Protein AF-A0A1W9N896-F1 (afdb_monomer)

Mean predicted aligned error: 7.66 Å

pLDDT: mean 88.37, std 16.48, range [39.84, 98.56]

Sequence (168 aa):
MGQRGELFSTRFFAEEGRKTYFFNVKENRYHDIYLNIVESRKTERGFRRSSVVVFQENLDMFAISIEQVISCIQHRQDNCGQSFTVDNGRREYTLKLASQGKPALQITESRQDDSGFHREMVYVSTGVLDIFMARFKSALSYANTAIQNGRGYAEPETSTPYQTDSDD

Structure (mmCIF, N/CA/C/O backbone):
data_AF-A0A1W9N896-F1
#
_entry.id   AF-A0A1W9N896-F1
#
loop_
_atom_site.group_PDB
_atom_site.id
_atom_site.type_symbol
_atom_site.label_atom_id
_atom_site.label_alt_id
_atom_site.label_comp_id
_atom_site.label_asym_id
_atom_site.label_entity_id
_atom_site.label_seq_id
_atom_site.pdbx_PDB_ins_code
_atom_site.Cartn_x
_atom_site.Cartn_y
_atom_site.Cartn_z
_atom_site.occupancy
_atom_site.B_iso_or_equiv
_atom_site.auth_seq_id
_atom_site.auth_comp_id
_atom_site.auth_asym_id
_atom_site.auth_atom_id
_atom_site.pdbx_PDB_model_num
ATOM 1 N N . MET A 1 1 ? -7.478 -23.049 -6.433 1.00 43.53 1 MET A N 1
ATOM 2 C CA . MET A 1 1 ? -7.023 -22.658 -7.783 1.00 43.53 1 MET A CA 1
ATOM 3 C C . MET A 1 1 ? -6.266 -21.349 -7.638 1.00 43.53 1 MET A C 1
ATOM 5 O O . MET A 1 1 ? -6.905 -20.328 -7.427 1.00 43.53 1 MET A O 1
ATOM 9 N N . GLY A 1 2 ? -4.931 -21.392 -7.616 1.00 47.91 2 GLY A N 1
ATOM 10 C CA . GLY A 1 2 ? -4.115 -20.174 -7.648 1.00 47.91 2 GLY A CA 1
ATOM 11 C C . GLY A 1 2 ? -4.231 -19.543 -9.032 1.00 47.91 2 GLY A C 1
ATOM 12 O O . GLY A 1 2 ? -4.114 -20.248 -10.034 1.00 47.91 2 GLY A O 1
ATOM 13 N N . GLN A 1 3 ? -4.556 -18.252 -9.097 1.00 59.84 3 GLN A N 1
ATOM 14 C CA . GLN A 1 3 ? -4.560 -17.525 -10.364 1.00 59.84 3 GLN A CA 1
ATOM 15 C C . GLN A 1 3 ? -3.119 -17.422 -10.874 1.00 59.84 3 GLN A C 1
ATOM 17 O O . GLN A 1 3 ? -2.213 -17.090 -10.115 1.00 59.84 3 GLN A O 1
ATOM 22 N N . ARG A 1 4 ? -2.910 -17.720 -12.162 1.00 74.25 4 ARG A N 1
ATOM 23 C CA . ARG A 1 4 ? -1.616 -17.583 -12.846 1.00 74.25 4 ARG A CA 1
ATOM 24 C C . ARG A 1 4 ? -1.009 -16.204 -12.540 1.00 74.25 4 ARG A C 1
ATOM 26 O O . ARG A 1 4 ? -1.665 -15.196 -12.787 1.0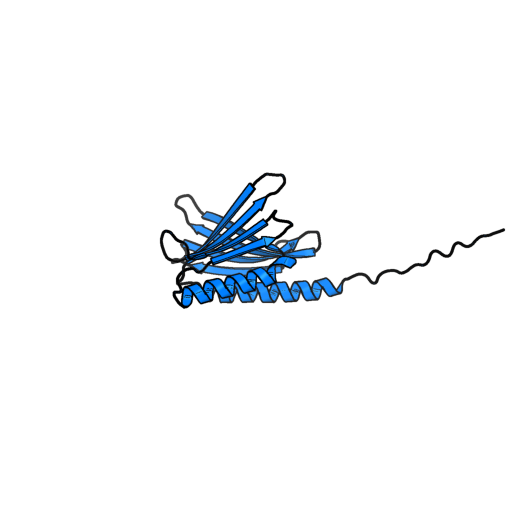0 74.25 4 ARG A O 1
ATOM 33 N N . GLY A 1 5 ? 0.213 -16.182 -12.004 1.00 85.38 5 GLY A N 1
ATOM 34 C CA . GLY A 1 5 ? 0.940 -14.959 -11.640 1.00 85.38 5 GLY A CA 1
ATOM 35 C C . GLY A 1 5 ? 0.685 -14.424 -10.224 1.00 85.38 5 G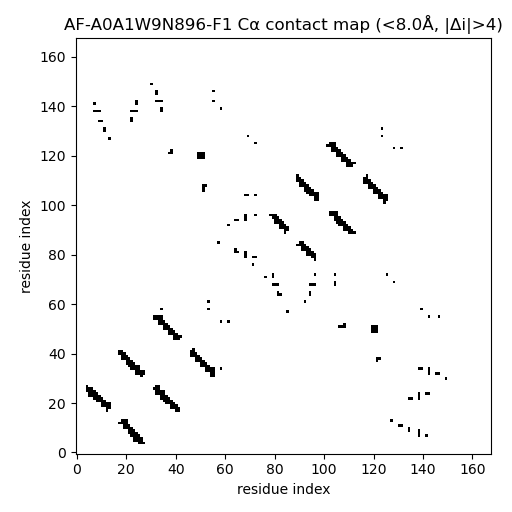LY A C 1
ATOM 36 O O . GLY A 1 5 ? 1.262 -13.407 -9.862 1.00 85.38 5 GLY A O 1
ATOM 37 N N . GLU A 1 6 ? -0.152 -15.059 -9.395 1.00 93.25 6 GLU A N 1
ATOM 38 C CA . GLU A 1 6 ? -0.230 -14.739 -7.961 1.00 93.25 6 GLU A CA 1
ATOM 39 C C . GLU A 1 6 ? 0.713 -15.645 -7.166 1.00 93.25 6 GLU A C 1
ATOM 41 O O . GLU A 1 6 ? 0.507 -16.856 -7.095 1.00 93.25 6 GLU A O 1
ATOM 46 N N . LEU A 1 7 ? 1.751 -15.051 -6.577 1.00 94.25 7 LEU A N 1
ATOM 47 C CA . LEU A 1 7 ? 2.788 -15.778 -5.850 1.00 94.25 7 LEU A CA 1
ATOM 48 C C . LEU A 1 7 ? 2.452 -15.928 -4.365 1.00 94.25 7 LEU A C 1
ATOM 50 O O . LEU A 1 7 ? 2.739 -16.956 -3.759 1.00 94.25 7 LEU A O 1
ATOM 54 N N . PHE A 1 8 ? 1.838 -14.905 -3.776 1.00 96.25 8 PHE A N 1
ATOM 55 C CA . PHE A 1 8 ? 1.427 -14.905 -2.377 1.00 96.25 8 PHE A CA 1
ATOM 56 C C . PHE A 1 8 ? 0.201 -14.023 -2.187 1.00 96.25 8 PHE A C 1
ATOM 58 O O . PHE A 1 8 ? 0.078 -12.970 -2.811 1.00 96.25 8 PHE A O 1
ATOM 65 N N . SER A 1 9 ? -0.690 -14.423 -1.284 1.00 96.69 9 SER A N 1
ATOM 66 C CA . SER A 1 9 ? -1.809 -13.593 -0.853 1.00 96.69 9 SER A CA 1
ATOM 67 C C . SER A 1 9 ? -2.066 -13.782 0.635 1.00 96.69 9 SER A C 1
ATOM 69 O O . SER A 1 9 ? -2.125 -14.902 1.146 1.00 96.69 9 SER A O 1
ATOM 71 N N . THR A 1 10 ? -2.256 -12.675 1.344 1.00 97.44 10 THR A N 1
ATOM 72 C CA . THR A 1 10 ? -2.769 -12.682 2.712 1.00 97.44 10 THR A CA 1
ATOM 73 C C . THR A 1 10 ? -3.797 -11.579 2.898 1.00 97.44 10 THR A C 1
ATOM 75 O O . THR A 1 10 ? -3.822 -10.592 2.162 1.00 97.44 10 THR A O 1
ATOM 78 N N . ARG A 1 11 ? -4.672 -11.745 3.889 1.00 97.19 11 ARG A N 1
ATOM 79 C CA . ARG A 1 11 ? -5.743 -10.793 4.171 1.00 97.19 11 ARG A CA 1
ATOM 80 C C . ARG A 1 11 ? -6.059 -10.708 5.650 1.00 97.19 11 ARG A C 1
ATOM 82 O O . ARG A 1 11 ? -5.797 -11.644 6.404 1.00 97.19 11 ARG A O 1
ATOM 89 N N . PHE A 1 12 ? -6.701 -9.618 6.041 1.00 98.06 12 PHE A N 1
ATOM 90 C CA . PHE A 1 12 ? -7.333 -9.505 7.349 1.00 98.06 12 PHE A CA 1
ATOM 91 C C . PHE A 1 12 ? -8.598 -8.648 7.276 1.00 98.06 12 PHE A C 1
ATOM 93 O O . PHE A 1 12 ? -8.740 -7.786 6.405 1.00 98.06 12 PHE A O 1
ATOM 100 N N . PHE A 1 13 ? -9.528 -8.916 8.188 1.00 96.81 13 PHE A N 1
ATOM 101 C CA . PHE A 1 13 ? -10.764 -8.157 8.336 1.00 96.81 13 PHE A CA 1
ATOM 102 C C . PHE A 1 13 ? -10.569 -7.039 9.359 1.00 96.81 13 PHE A C 1
ATOM 104 O O . PHE A 1 13 ? -9.889 -7.222 10.365 1.00 96.81 13 PHE A O 1
ATOM 111 N N . ALA A 1 14 ? -11.192 -5.896 9.110 1.00 94.69 14 ALA A N 1
ATOM 112 C CA . ALA A 1 14 ? -11.194 -4.738 9.991 1.00 94.69 14 ALA A CA 1
ATOM 113 C C . ALA A 1 14 ? -12.606 -4.150 10.078 1.00 94.69 14 ALA A C 1
ATOM 115 O O . ALA A 1 14 ? -13.481 -4.498 9.279 1.00 94.69 14 ALA A O 1
ATOM 116 N N . GLU A 1 15 ? -12.817 -3.253 11.044 1.00 90.88 15 GLU A N 1
ATOM 117 C CA . GLU A 1 15 ? -14.101 -2.567 11.254 1.00 90.88 15 GLU A CA 1
ATOM 118 C C . GLU A 1 15 ? -15.281 -3.558 11.299 1.00 90.88 15 GLU A C 1
ATOM 120 O O . GLU A 1 15 ? -16.248 -3.421 10.550 1.00 90.88 15 GLU A O 1
ATOM 125 N N . GLU A 1 16 ? -15.157 -4.613 12.116 1.00 89.88 16 GLU A N 1
ATOM 126 C CA . GLU A 1 16 ? -16.183 -5.663 12.276 1.00 89.88 16 GLU A CA 1
ATOM 127 C C . GLU A 1 16 ? -16.588 -6.323 10.941 1.00 89.88 16 GLU A C 1
ATOM 129 O O . GLU A 1 16 ? -17.748 -6.641 10.688 1.00 89.88 16 GLU A O 1
ATOM 134 N N . GLY A 1 17 ? -15.619 -6.496 10.037 1.00 88.56 17 GLY A N 1
ATOM 135 C CA . GLY A 1 17 ? -15.830 -7.122 8.730 1.00 88.56 17 GLY A CA 1
ATOM 136 C C . GLY A 1 17 ? -16.377 -6.181 7.654 1.00 88.56 17 GLY A C 1
ATOM 137 O O . GLY A 1 17 ? -16.620 -6.622 6.530 1.00 88.56 17 GLY A O 1
ATOM 138 N N . ARG A 1 18 ? -16.538 -4.881 7.942 1.00 93.75 18 ARG A N 1
ATOM 139 C CA . ARG A 1 18 ? -16.903 -3.876 6.925 1.00 93.75 18 ARG A CA 1
ATOM 140 C C . ARG A 1 18 ? -15.746 -3.544 5.994 1.00 93.75 18 ARG A C 1
ATOM 142 O O . ARG A 1 18 ? -15.993 -3.119 4.865 1.00 93.75 18 ARG A O 1
ATOM 149 N N . LYS A 1 19 ? -14.506 -3.760 6.434 1.00 95.94 19 LYS A N 1
ATOM 150 C CA . LYS A 1 19 ? -13.307 -3.625 5.606 1.00 95.94 19 LYS A CA 1
ATOM 151 C C . LYS A 1 19 ? -12.504 -4.914 5.579 1.00 95.94 19 LYS A C 1
ATOM 153 O O . LYS A 1 19 ? -12.444 -5.667 6.548 1.00 95.94 19 LYS A O 1
ATOM 158 N N . THR A 1 20 ? -11.876 -5.182 4.446 1.00 98.00 20 THR A N 1
ATOM 159 C CA . THR A 1 20 ? -10.909 -6.266 4.280 1.00 98.00 20 THR A CA 1
ATOM 160 C C . THR A 1 20 ? -9.719 -5.729 3.515 1.00 98.00 20 THR A C 1
ATOM 162 O O . THR A 1 20 ? -9.897 -5.132 2.454 1.00 98.00 20 THR A O 1
ATOM 165 N N . TYR A 1 21 ? -8.525 -5.964 4.042 1.00 98.31 21 TYR A N 1
ATOM 166 C CA . TYR A 1 21 ? -7.284 -5.624 3.363 1.00 98.31 21 TYR A CA 1
ATOM 167 C C . TYR A 1 21 ? -6.657 -6.881 2.788 1.00 98.31 21 TYR A C 1
ATOM 169 O O . TYR A 1 21 ? -6.685 -7.928 3.438 1.00 98.31 21 TYR A O 1
ATOM 177 N N . PHE A 1 22 ? -6.085 -6.767 1.595 1.00 98.50 22 PHE A N 1
ATOM 178 C CA . PHE A 1 22 ? -5.339 -7.834 0.941 1.00 98.50 22 PHE A CA 1
ATOM 179 C C . PHE A 1 22 ? -3.939 -7.340 0.606 1.00 98.50 22 PHE A C 1
ATOM 181 O O . PHE A 1 22 ? -3.777 -6.215 0.137 1.00 98.50 22 PHE A O 1
ATOM 188 N N . PHE A 1 23 ? -2.958 -8.210 0.799 1.00 98.50 23 PHE A N 1
ATOM 189 C CA . PHE A 1 23 ? -1.596 -8.024 0.323 1.00 98.50 23 PHE A CA 1
ATOM 190 C C . PHE A 1 23 ? -1.302 -9.168 -0.624 1.00 98.50 23 PHE A C 1
ATOM 192 O O . PHE A 1 23 ? -1.255 -10.323 -0.198 1.00 98.50 23 PHE A O 1
ATOM 199 N N . ASN A 1 24 ? -1.147 -8.842 -1.900 1.00 98.00 24 ASN A N 1
ATOM 200 C CA . ASN A 1 24 ? -0.895 -9.827 -2.937 1.00 98.00 24 ASN A CA 1
ATOM 201 C C . ASN A 1 24 ? 0.480 -9.564 -3.535 1.00 98.00 24 ASN A C 1
ATOM 203 O O . ASN A 1 24 ? 0.723 -8.462 -4.016 1.00 98.00 24 ASN A O 1
ATOM 207 N N . VAL A 1 25 ? 1.352 -10.563 -3.530 1.00 97.69 25 VAL A N 1
ATOM 208 C CA . VAL A 1 25 ? 2.596 -10.537 -4.300 1.00 97.69 25 VAL A CA 1
ATOM 209 C C . VAL A 1 25 ? 2.310 -11.221 -5.621 1.00 97.69 25 VAL A C 1
ATOM 211 O O . VAL A 1 25 ? 1.807 -12.349 -5.648 1.00 97.69 25 VAL A O 1
ATOM 214 N N . LYS A 1 26 ? 2.584 -10.517 -6.710 1.00 96.44 26 LYS A N 1
ATOM 215 C CA . LYS A 1 26 ? 2.269 -10.962 -8.061 1.00 96.44 26 LYS A CA 1
ATOM 216 C C . LYS A 1 26 ? 3.479 -10.832 -8.963 1.00 96.44 26 LYS A C 1
ATOM 218 O O . LYS A 1 26 ? 4.368 -10.032 -8.699 1.00 96.44 26 LYS A O 1
ATOM 223 N N . GLU A 1 27 ? 3.459 -11.620 -10.021 1.00 94.62 27 GLU A N 1
ATOM 224 C CA . GLU A 1 27 ? 4.460 -11.661 -11.073 1.00 94.62 27 GLU A CA 1
ATOM 225 C C . GLU A 1 27 ? 3.794 -11.276 -12.393 1.00 94.62 27 GLU A C 1
ATOM 227 O O . GLU A 1 27 ? 2.724 -11.792 -12.743 1.00 94.62 27 GLU A O 1
ATOM 232 N N . ASN A 1 28 ? 4.389 -10.323 -13.107 1.00 91.94 28 ASN A N 1
ATOM 233 C CA . ASN A 1 28 ? 3.908 -9.920 -14.423 1.00 91.94 28 ASN A CA 1
ATOM 234 C C . ASN A 1 28 ? 4.425 -10.880 -15.522 1.00 91.94 28 ASN A C 1
ATOM 236 O O . ASN A 1 28 ? 5.130 -11.852 -15.268 1.00 91.94 28 ASN A O 1
ATOM 240 N N . ARG A 1 29 ? 4.081 -10.609 -16.788 1.00 89.44 29 ARG A N 1
ATOM 241 C CA . ARG A 1 29 ? 4.544 -11.418 -17.936 1.00 89.44 29 ARG A CA 1
ATOM 242 C C . ARG A 1 29 ? 6.048 -11.313 -18.233 1.00 89.44 29 ARG A C 1
ATOM 244 O O . ARG A 1 29 ? 6.537 -12.071 -19.058 1.00 89.44 29 ARG A O 1
ATOM 251 N N . TYR A 1 30 ? 6.722 -10.339 -17.634 1.00 89.38 30 TYR A N 1
ATOM 252 C CA . TYR A 1 30 ? 8.153 -10.068 -17.756 1.00 89.38 30 TYR A CA 1
ATOM 253 C C . TYR A 1 30 ? 8.936 -10.578 -16.540 1.00 89.38 30 TYR A C 1
ATOM 255 O O . TYR A 1 30 ? 10.109 -10.260 -16.406 1.00 89.38 30 TYR A O 1
ATOM 263 N N . HIS A 1 31 ? 8.293 -11.369 -15.673 1.00 89.56 31 HIS A N 1
ATOM 264 C CA . HIS A 1 31 ? 8.863 -11.890 -14.431 1.00 89.56 31 HIS A CA 1
ATOM 265 C C . HIS A 1 31 ? 9.193 -10.822 -13.372 1.00 89.56 31 HIS A C 1
ATOM 267 O O . HIS A 1 31 ? 9.818 -11.134 -12.358 1.00 89.56 31 HIS A O 1
ATOM 273 N N . ASP A 1 32 ? 8.716 -9.582 -13.538 1.00 92.88 32 ASP A N 1
ATOM 274 C CA . ASP A 1 32 ? 8.836 -8.573 -12.487 1.00 92.88 32 ASP A CA 1
ATOM 275 C C . ASP A 1 32 ? 7.812 -8.828 -11.392 1.00 92.88 32 ASP A C 1
ATOM 277 O O . ASP A 1 32 ? 6.614 -9.041 -11.638 1.00 92.88 32 ASP A O 1
ATOM 281 N N . ILE A 1 33 ? 8.294 -8.724 -10.161 1.00 96.12 33 ILE A N 1
ATOM 282 C CA . ILE A 1 33 ? 7.480 -8.889 -8.972 1.00 96.12 33 ILE A CA 1
ATOM 283 C C . ILE A 1 33 ? 6.932 -7.534 -8.534 1.00 96.12 33 ILE A C 1
ATOM 285 O O . ILE A 1 33 ? 7.604 -6.503 -8.576 1.00 96.12 33 ILE A O 1
ATOM 289 N N . TYR A 1 34 ? 5.688 -7.533 -8.072 1.00 97.12 34 TYR A N 1
ATOM 290 C CA . TYR A 1 34 ? 5.069 -6.359 -7.477 1.00 97.12 34 TYR A CA 1
ATOM 291 C C . TYR A 1 34 ? 4.145 -6.736 -6.322 1.00 97.12 34 TYR A C 1
ATOM 293 O O . TYR A 1 34 ? 3.507 -7.793 -6.303 1.00 97.12 34 TYR A O 1
ATOM 301 N N . LEU A 1 35 ? 4.057 -5.835 -5.350 1.00 98.31 35 LEU A N 1
ATOM 302 C CA . LEU A 1 35 ? 3.109 -5.901 -4.251 1.00 98.31 35 LEU A CA 1
ATOM 303 C C . LEU A 1 35 ? 1.848 -5.123 -4.627 1.00 98.31 35 LEU A C 1
ATOM 305 O O . LEU A 1 35 ? 1.915 -3.978 -5.057 1.00 98.31 35 LEU A O 1
ATOM 309 N N . ASN A 1 36 ? 0.682 -5.719 -4.415 1.00 98.44 36 ASN A N 1
ATOM 310 C CA . ASN A 1 36 ? -0.604 -5.051 -4.537 1.00 98.44 36 ASN A CA 1
ATOM 311 C C . ASN A 1 36 ? -1.320 -5.023 -3.181 1.00 98.44 36 ASN A C 1
ATOM 313 O O . ASN A 1 36 ? -1.694 -6.074 -2.648 1.00 98.44 36 ASN A O 1
ATOM 317 N N . ILE A 1 37 ? -1.532 -3.817 -2.658 1.00 98.50 37 ILE A N 1
ATOM 318 C CA . ILE A 1 37 ? -2.248 -3.544 -1.413 1.00 98.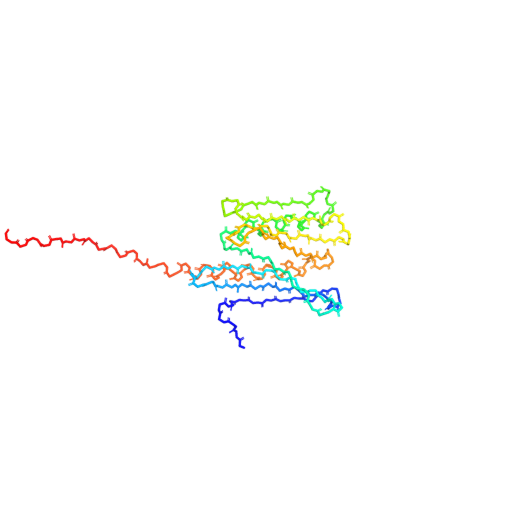50 37 ILE A CA 1
ATOM 319 C C . ILE A 1 37 ? -3.670 -3.120 -1.770 1.00 98.50 37 ILE A C 1
ATOM 321 O O . ILE A 1 37 ? -3.888 -2.079 -2.388 1.00 98.50 37 ILE A O 1
ATOM 325 N N . VAL A 1 38 ? -4.652 -3.923 -1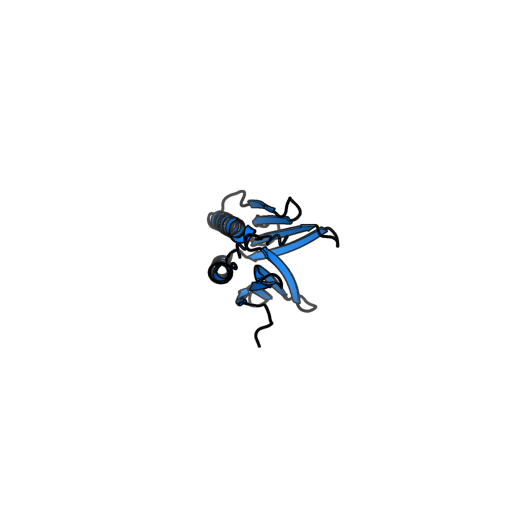.367 1.00 98.56 38 VAL A N 1
ATOM 326 C CA . VAL A 1 38 ? -6.062 -3.698 -1.705 1.00 98.56 38 VAL A CA 1
ATOM 327 C C . VAL A 1 38 ? -6.860 -3.416 -0.446 1.00 98.56 38 VAL A C 1
ATOM 329 O O . VAL A 1 38 ? -6.838 -4.213 0.489 1.00 98.56 38 VAL A O 1
ATOM 332 N N . GLU A 1 39 ? -7.639 -2.340 -0.454 1.00 98.06 39 GLU A N 1
ATOM 333 C CA . GLU A 1 39 ? -8.734 -2.124 0.492 1.00 98.06 39 GLU A CA 1
ATOM 334 C C . GLU A 1 39 ? -10.053 -2.496 -0.183 1.00 98.06 39 GLU A C 1
ATOM 336 O O . GLU A 1 39 ? -10.419 -1.935 -1.212 1.00 98.06 39 GLU A O 1
ATOM 341 N N . SER A 1 40 ? -10.805 -3.413 0.418 1.00 97.81 40 SER A N 1
ATOM 342 C CA . SER A 1 40 ? -12.188 -3.701 0.051 1.00 97.81 40 SER A CA 1
ATOM 343 C C . SER A 1 40 ? -13.103 -3.239 1.172 1.00 97.81 40 SER A C 1
ATOM 345 O O . SER A 1 40 ? -13.093 -3.818 2.258 1.00 97.81 40 SER A O 1
ATOM 347 N N . ARG A 1 41 ? -13.929 -2.228 0.904 1.00 96.06 41 ARG A N 1
ATOM 348 C CA . ARG A 1 41 ? -14.905 -1.694 1.860 1.00 96.06 41 ARG A CA 1
ATOM 349 C C . ARG A 1 41 ? -16.328 -2.018 1.436 1.00 96.06 41 ARG A C 1
ATOM 351 O O . ARG A 1 41 ? -16.698 -1.840 0.274 1.00 96.06 41 ARG A O 1
ATOM 358 N N . LYS A 1 42 ? -17.134 -2.478 2.387 1.00 95.19 42 LYS A N 1
ATOM 359 C CA . LYS A 1 42 ? -18.564 -2.704 2.200 1.00 95.19 42 LYS A CA 1
ATOM 360 C C . LYS A 1 42 ? -19.279 -1.358 2.079 1.00 95.19 42 LYS A C 1
ATOM 362 O O . LYS A 1 42 ? -19.046 -0.445 2.867 1.00 95.19 42 LYS A O 1
ATOM 367 N N . THR A 1 43 ? -20.144 -1.245 1.086 1.00 93.94 43 THR A N 1
ATOM 368 C CA . THR A 1 43 ? -21.035 -0.110 0.842 1.00 93.94 43 THR A CA 1
ATOM 369 C C . THR A 1 43 ? -22.475 -0.618 0.793 1.00 93.94 43 THR A C 1
ATOM 371 O O . THR A 1 43 ? -22.718 -1.824 0.752 1.00 93.94 43 THR A O 1
ATOM 374 N N . GLU A 1 44 ? -23.449 0.290 0.765 1.00 92.38 44 GLU A N 1
ATOM 375 C CA . GLU A 1 44 ? -24.867 -0.071 0.607 1.00 92.38 44 GLU A CA 1
ATOM 376 C C . GLU A 1 44 ? -25.138 -0.850 -0.689 1.00 92.38 44 GLU A C 1
ATOM 378 O O . GLU A 1 44 ? -26.037 -1.682 -0.743 1.00 92.38 44 GLU A O 1
ATOM 383 N N . ARG A 1 45 ? -24.330 -0.606 -1.729 1.00 92.31 45 ARG A N 1
ATOM 384 C CA . ARG A 1 45 ? -24.478 -1.194 -3.068 1.00 92.31 45 ARG A CA 1
ATOM 385 C C . ARG A 1 45 ? -23.509 -2.351 -3.345 1.00 92.31 45 ARG A C 1
ATOM 387 O O . ARG A 1 45 ? -23.374 -2.759 -4.493 1.00 92.31 45 ARG A O 1
ATOM 394 N N . GLY A 1 46 ? -22.805 -2.861 -2.331 1.00 92.94 46 GLY A N 1
ATOM 395 C CA . GLY A 1 46 ? -21.871 -3.981 -2.477 1.00 92.94 46 GLY A CA 1
ATOM 396 C C . GLY A 1 46 ? -20.494 -3.688 -1.892 1.00 92.94 46 GLY A C 1
ATOM 397 O O . GLY A 1 46 ? -20.375 -3.345 -0.720 1.00 92.94 46 GLY A O 1
ATOM 398 N N . PHE A 1 47 ? -19.436 -3.858 -2.687 1.00 94.75 47 PHE A N 1
ATOM 399 C CA . PHE A 1 47 ? -18.058 -3.628 -2.251 1.00 94.75 47 PHE A CA 1
ATOM 400 C C . PHE A 1 47 ? -17.360 -2.644 -3.179 1.00 94.75 47 PHE A C 1
ATOM 402 O O . PHE A 1 47 ? -17.361 -2.821 -4.396 1.00 94.75 47 PHE A O 1
ATOM 409 N N . ARG A 1 48 ? -16.720 -1.629 -2.598 1.00 96.12 48 ARG A N 1
ATOM 410 C CA . ARG A 1 48 ? -15.796 -0.753 -3.317 1.00 96.12 48 ARG A CA 1
ATOM 411 C C . ARG A 1 48 ? -14.374 -1.196 -3.015 1.00 96.12 48 ARG A C 1
ATOM 413 O O . ARG A 1 48 ? -14.024 -1.370 -1.849 1.00 96.12 48 ARG A O 1
ATOM 420 N N . ARG A 1 49 ? -13.577 -1.366 -4.066 1.00 96.88 49 ARG A N 1
ATOM 421 C CA . ARG A 1 49 ? -12.164 -1.728 -3.969 1.00 96.88 49 ARG A CA 1
ATOM 422 C C . ARG A 1 49 ? -11.297 -0.544 -4.371 1.00 96.88 49 ARG A C 1
ATOM 424 O O . ARG A 1 49 ? -11.607 0.102 -5.367 1.00 96.88 49 ARG A O 1
ATOM 431 N N . SER A 1 50 ? -10.250 -0.304 -3.597 1.00 97.56 50 SER A N 1
ATOM 432 C CA . SER A 1 50 ? -9.141 0.591 -3.929 1.00 97.56 50 SER A CA 1
ATOM 433 C C . SER A 1 50 ? -7.853 -0.227 -3.922 1.00 97.56 50 SER A C 1
ATOM 435 O O . SER A 1 50 ? -7.726 -1.153 -3.116 1.00 97.56 50 SER A O 1
ATOM 437 N N . SER A 1 51 ? -6.914 0.092 -4.809 1.00 97.50 51 SER A N 1
ATOM 438 C CA . SER A 1 51 ? -5.709 -0.713 -5.037 1.00 97.50 51 SER A CA 1
ATOM 439 C C . SER A 1 51 ? -4.498 0.196 -5.191 1.00 97.50 51 SER A C 1
ATOM 441 O O . SER A 1 51 ? -4.537 1.112 -6.005 1.00 97.50 51 SER A O 1
ATOM 443 N N . VAL A 1 52 ? -3.432 -0.084 -4.446 1.00 98.12 52 VAL A N 1
ATOM 444 C CA . VAL A 1 52 ? -2.118 0.557 -4.594 1.00 98.12 52 VAL A CA 1
ATOM 445 C C . VAL A 1 52 ? -1.112 -0.517 -4.986 1.00 98.12 52 VAL A C 1
ATOM 447 O O . VAL A 1 52 ? -1.044 -1.562 -4.336 1.00 98.12 52 VAL A O 1
ATOM 450 N N . VAL A 1 53 ? -0.341 -0.270 -6.043 1.00 97.31 53 VAL A N 1
ATOM 451 C CA . VAL A 1 53 ? 0.653 -1.211 -6.567 1.00 97.31 53 VAL A CA 1
ATOM 452 C C . VAL A 1 53 ? 2.051 -0.669 -6.301 1.00 97.31 53 VAL A C 1
ATOM 454 O O . VAL A 1 53 ? 2.298 0.500 -6.530 1.00 97.31 53 VAL A O 1
ATOM 457 N N . VAL A 1 54 ? 2.969 -1.512 -5.833 1.00 97.88 54 VAL A N 1
ATOM 458 C CA . VAL A 1 54 ? 4.371 -1.154 -5.596 1.00 97.88 54 VAL A CA 1
ATOM 459 C C . VAL A 1 54 ? 5.263 -2.164 -6.307 1.00 97.88 54 VAL A C 1
ATOM 461 O O . VAL A 1 54 ? 5.246 -3.350 -5.974 1.00 97.88 54 VAL A O 1
ATOM 464 N N . PHE A 1 55 ? 6.017 -1.703 -7.301 1.00 96.81 55 PHE A N 1
ATOM 465 C CA . PHE A 1 55 ? 6.952 -2.534 -8.063 1.00 96.81 55 PHE A CA 1
ATOM 466 C C . PHE A 1 55 ? 8.238 -2.822 -7.286 1.00 96.81 55 PHE A C 1
ATOM 468 O O . PHE A 1 55 ? 8.601 -2.059 -6.387 1.00 96.81 55 PHE A O 1
ATOM 475 N N . GLN A 1 56 ? 8.907 -3.927 -7.626 1.00 96.19 56 GLN A N 1
ATOM 476 C CA . GLN A 1 56 ? 10.090 -4.443 -6.930 1.00 96.19 56 GLN A CA 1
ATOM 477 C C . GLN A 1 56 ? 11.194 -3.405 -6.697 1.00 96.19 56 GLN A C 1
ATOM 479 O O . GLN A 1 56 ? 11.744 -3.344 -5.602 1.00 96.19 56 GLN A O 1
ATOM 484 N N . GLU A 1 57 ? 11.476 -2.548 -7.676 1.00 95.56 57 GLU A N 1
ATOM 485 C CA . GLU A 1 57 ? 12.494 -1.497 -7.606 1.00 95.56 57 GLU A CA 1
ATOM 486 C C . GLU A 1 57 ? 12.168 -0.405 -6.575 1.00 95.56 57 GLU A C 1
ATOM 488 O O . GLU A 1 57 ? 13.058 0.307 -6.116 1.00 95.56 57 GLU A O 1
ATOM 493 N N . ASN A 1 58 ? 10.901 -0.311 -6.166 1.00 97.25 58 ASN A N 1
ATOM 494 C CA . ASN A 1 58 ? 10.387 0.695 -5.244 1.00 97.25 58 ASN A CA 1
ATOM 495 C C . ASN A 1 58 ? 10.010 0.109 -3.867 1.00 97.25 58 ASN A C 1
ATOM 497 O O . ASN A 1 58 ? 9.641 0.867 -2.964 1.00 97.25 58 ASN A O 1
ATOM 501 N N . LEU A 1 59 ? 10.081 -1.220 -3.685 1.00 97.00 59 LEU A N 1
ATOM 502 C CA . LEU A 1 59 ? 9.628 -1.900 -2.462 1.00 97.00 59 LEU A CA 1
ATOM 503 C C . LEU A 1 59 ? 10.396 -1.452 -1.218 1.00 97.00 59 LEU A C 1
ATOM 505 O O . LEU A 1 59 ? 9.768 -1.191 -0.193 1.00 97.00 59 LEU A O 1
ATOM 509 N N . ASP A 1 60 ? 11.720 -1.324 -1.305 1.00 96.44 60 ASP A N 1
ATOM 510 C CA . ASP A 1 60 ? 12.558 -0.959 -0.157 1.00 96.44 60 ASP A CA 1
ATOM 511 C C . ASP A 1 60 ? 12.251 0.463 0.333 1.00 96.44 60 ASP A C 1
ATOM 513 O O . ASP A 1 60 ? 12.018 0.688 1.523 1.00 96.44 60 ASP A O 1
ATOM 517 N N . MET A 1 61 ? 12.158 1.424 -0.592 1.00 97.38 61 MET A N 1
ATOM 518 C CA . MET A 1 61 ? 11.815 2.811 -0.265 1.00 97.38 61 MET A CA 1
ATOM 519 C C . MET A 1 61 ? 10.395 2.919 0.302 1.00 97.38 61 MET A C 1
ATOM 521 O O . MET A 1 61 ? 10.161 3.648 1.270 1.00 97.38 61 MET A O 1
ATOM 525 N N . PHE A 1 62 ? 9.450 2.154 -0.249 1.00 98.25 62 PHE A N 1
ATOM 526 C CA . PHE A 1 62 ? 8.086 2.094 0.264 1.00 98.25 62 PHE A CA 1
ATOM 527 C C . PHE A 1 62 ? 8.030 1.485 1.673 1.00 98.25 62 PHE A C 1
ATOM 529 O O . PHE A 1 62 ? 7.336 2.018 2.541 1.00 98.25 62 PHE A O 1
ATOM 536 N N . ALA A 1 63 ? 8.781 0.408 1.924 1.00 98.12 63 ALA A N 1
ATOM 537 C CA . ALA A 1 63 ? 8.854 -0.263 3.220 1.00 98.12 63 ALA A CA 1
ATOM 538 C C . ALA A 1 63 ? 9.426 0.648 4.315 1.00 98.12 63 ALA A C 1
ATOM 540 O O . ALA A 1 63 ? 8.845 0.757 5.393 1.00 98.12 63 ALA A O 1
ATOM 541 N N . ILE A 1 64 ? 10.510 1.366 4.021 1.00 97.69 64 ILE A N 1
ATOM 542 C CA . ILE A 1 64 ? 11.087 2.345 4.951 1.00 97.69 64 ILE A CA 1
ATOM 543 C C . ILE A 1 64 ? 10.074 3.460 5.237 1.00 97.69 64 ILE A C 1
ATOM 545 O O . ILE A 1 64 ? 9.813 3.795 6.394 1.00 97.69 64 ILE A O 1
ATOM 549 N N . SER A 1 65 ? 9.453 4.001 4.186 1.00 97.81 65 SER A N 1
ATOM 550 C CA . SER A 1 65 ? 8.504 5.111 4.305 1.00 97.81 65 SER A CA 1
ATOM 551 C C . SER A 1 65 ? 7.276 4.739 5.142 1.00 97.81 65 SER A C 1
ATOM 553 O O . SER A 1 65 ? 6.833 5.523 5.982 1.00 97.81 65 SER A O 1
ATOM 555 N N . ILE A 1 66 ? 6.717 3.537 4.951 1.00 97.44 66 ILE A N 1
ATOM 556 C CA . ILE A 1 66 ? 5.541 3.093 5.710 1.00 97.44 66 ILE A CA 1
ATOM 557 C C . ILE A 1 66 ? 5.873 2.815 7.178 1.00 97.44 66 ILE A C 1
ATOM 559 O O . ILE A 1 66 ? 5.083 3.175 8.051 1.00 97.44 66 ILE A O 1
ATOM 563 N N . GLU A 1 67 ? 7.049 2.251 7.468 1.00 96.81 67 GLU A N 1
ATOM 564 C CA . GLU A 1 67 ? 7.518 2.045 8.841 1.00 96.81 67 GLU A CA 1
ATOM 565 C C . GLU A 1 67 ? 7.709 3.374 9.576 1.00 96.81 67 GLU A C 1
ATOM 567 O O . GLU A 1 67 ? 7.231 3.529 10.703 1.00 96.81 67 GLU A O 1
ATOM 572 N N . GLN A 1 68 ? 8.329 4.361 8.925 1.00 96.12 68 GLN A N 1
ATOM 573 C CA . GLN A 1 68 ? 8.520 5.697 9.489 1.00 96.12 68 GLN A CA 1
ATOM 574 C C . GLN A 1 68 ? 7.188 6.392 9.785 1.00 96.12 68 GLN A C 1
ATOM 576 O O . GLN A 1 68 ? 6.997 6.909 10.887 1.00 96.12 68 GLN A O 1
ATOM 581 N N . VAL A 1 69 ? 6.243 6.381 8.838 1.00 97.00 69 VAL A N 1
ATOM 582 C CA . VAL A 1 69 ? 4.939 7.032 9.035 1.00 97.00 69 VAL A CA 1
ATOM 583 C C . VAL A 1 69 ? 4.131 6.335 10.127 1.00 97.00 69 VAL A C 1
ATOM 585 O O . VAL A 1 69 ? 3.533 7.014 10.957 1.00 97.00 69 VAL A O 1
ATOM 588 N N . ILE A 1 70 ? 4.122 5.001 10.179 1.00 95.81 70 ILE A N 1
ATOM 589 C CA . ILE A 1 70 ? 3.392 4.274 11.228 1.00 95.81 70 ILE A CA 1
ATOM 590 C C . ILE A 1 70 ? 4.014 4.514 12.599 1.00 95.81 70 ILE A C 1
ATOM 592 O O . ILE A 1 70 ? 3.275 4.797 13.542 1.00 95.81 70 ILE A O 1
ATOM 596 N N . SER A 1 71 ? 5.344 4.480 12.701 1.00 94.81 71 SER A N 1
ATOM 597 C CA . SER A 1 71 ? 6.045 4.824 13.938 1.00 94.81 71 SER A CA 1
ATOM 598 C C . SER A 1 71 ? 5.698 6.247 14.383 1.00 94.81 71 SER A C 1
ATOM 600 O O . SER A 1 71 ? 5.305 6.456 15.529 1.00 94.81 71 SER A O 1
ATOM 602 N N . CYS A 1 72 ? 5.732 7.219 13.471 1.00 94.75 72 CYS A N 1
ATOM 603 C CA . CYS A 1 72 ? 5.337 8.599 13.748 1.00 94.75 72 CYS A CA 1
ATOM 604 C C . CYS A 1 72 ? 3.893 8.694 14.286 1.00 94.75 72 CYS A C 1
ATOM 606 O O . CYS A 1 72 ? 3.649 9.344 15.306 1.00 94.75 72 CYS A O 1
ATOM 608 N N . ILE A 1 73 ? 2.942 7.988 13.656 1.00 93.12 73 ILE A N 1
ATOM 609 C CA . ILE A 1 73 ? 1.528 7.950 14.071 1.00 93.12 73 ILE A CA 1
ATOM 610 C C . ILE A 1 73 ? 1.374 7.334 15.468 1.00 93.12 73 ILE A C 1
ATOM 612 O O . ILE A 1 73 ? 0.630 7.863 16.296 1.00 93.12 73 ILE A O 1
ATOM 616 N N . GLN A 1 74 ? 2.072 6.231 15.748 1.00 90.62 74 GLN A N 1
ATOM 617 C CA . GLN A 1 74 ? 2.033 5.553 17.047 1.00 90.62 74 GLN A CA 1
ATOM 618 C C . GLN A 1 74 ? 2.599 6.434 18.170 1.00 90.62 74 GLN A C 1
ATOM 620 O O . GLN A 1 74 ? 2.030 6.472 19.262 1.00 90.62 74 GLN A O 1
ATOM 625 N N . HIS A 1 75 ? 3.651 7.205 17.883 1.00 91.75 75 HIS A N 1
ATOM 626 C CA . HIS A 1 75 ? 4.251 8.162 18.817 1.00 91.75 75 HIS A CA 1
ATOM 627 C C . HIS A 1 75 ? 3.521 9.514 18.877 1.00 91.75 75 HIS A C 1
ATOM 629 O O . HIS A 1 75 ? 3.967 10.406 19.596 1.00 91.75 75 HIS A O 1
ATOM 635 N N . ARG A 1 76 ? 2.389 9.664 18.168 1.00 86.00 76 ARG A N 1
ATOM 636 C CA . ARG A 1 76 ? 1.537 10.869 18.157 1.00 86.00 76 ARG A CA 1
ATOM 637 C C . ARG A 1 76 ? 2.303 12.154 17.833 1.00 86.00 76 ARG A C 1
ATOM 639 O O . ARG A 1 76 ? 2.069 13.187 18.454 1.00 86.00 76 ARG A O 1
ATOM 646 N N . GLN A 1 77 ? 3.228 12.078 16.884 1.00 86.62 77 GLN A N 1
ATOM 647 C CA . GLN A 1 77 ? 3.972 13.249 16.437 1.00 86.62 77 GLN A CA 1
ATOM 648 C C . GLN A 1 77 ? 3.128 14.087 15.469 1.00 86.62 77 GLN A C 1
ATOM 650 O O . GLN A 1 77 ? 2.379 13.553 14.645 1.00 86.62 77 GLN A O 1
ATOM 655 N N . ASP A 1 78 ? 3.271 15.406 15.555 1.00 71.19 78 ASP A N 1
ATOM 656 C CA . ASP A 1 78 ? 2.668 16.330 14.603 1.00 71.19 78 ASP A CA 1
ATOM 657 C C . ASP A 1 78 ? 3.506 16.315 13.313 1.00 71.19 78 ASP A C 1
ATOM 659 O O . ASP A 1 78 ? 4.721 16.484 13.368 1.00 71.19 78 ASP A O 1
ATOM 663 N N . ASN A 1 79 ? 2.861 16.114 12.156 1.00 80.94 79 ASN A N 1
ATOM 664 C CA . ASN A 1 79 ? 3.472 15.988 10.816 1.00 80.94 79 ASN A CA 1
ATOM 665 C C . ASN A 1 79 ? 4.023 14.596 10.420 1.00 80.94 79 ASN A C 1
ATOM 667 O O . ASN A 1 79 ? 5.161 14.446 9.978 1.00 80.94 79 ASN A O 1
ATOM 671 N N . CYS A 1 80 ? 3.173 13.569 10.484 1.00 87.19 80 CYS A N 1
ATOM 672 C CA . CYS A 1 80 ? 3.478 12.255 9.916 1.00 87.19 80 CYS A CA 1
ATOM 673 C C . CYS A 1 80 ? 3.143 12.200 8.422 1.00 87.19 80 CYS A C 1
ATOM 675 O O . CYS A 1 80 ? 1.994 11.935 8.048 1.00 87.19 80 CYS A O 1
ATOM 677 N N . GLY A 1 81 ? 4.145 12.438 7.576 1.00 93.62 81 GLY A N 1
ATOM 678 C CA . GLY A 1 81 ? 4.028 12.357 6.125 1.00 93.62 81 GLY A CA 1
ATOM 679 C C . GLY A 1 81 ? 5.342 11.952 5.462 1.00 93.62 81 GLY A C 1
ATOM 680 O O . GLY A 1 81 ? 6.402 12.426 5.851 1.00 93.62 81 GLY A O 1
ATOM 681 N N . GLN A 1 82 ? 5.259 11.083 4.462 1.00 96.62 82 GLN A N 1
ATOM 682 C CA . GLN A 1 82 ? 6.345 10.734 3.551 1.00 96.62 82 GLN A CA 1
ATOM 683 C C . GLN A 1 82 ? 5.802 10.738 2.124 1.00 96.62 82 GLN A C 1
ATOM 685 O O . GLN A 1 82 ? 4.678 10.290 1.876 1.00 96.62 82 GLN A O 1
ATOM 690 N N . SER A 1 83 ? 6.590 11.245 1.185 1.00 97.06 83 SER A N 1
ATOM 691 C CA . SER A 1 83 ? 6.261 11.207 -0.236 1.00 97.06 83 SER A CA 1
ATOM 692 C C . SER A 1 83 ? 7.513 11.022 -1.063 1.00 97.06 83 SER A C 1
ATOM 694 O O . SER A 1 83 ? 8.532 11.653 -0.786 1.00 97.06 83 SER A O 1
ATOM 696 N N . PHE A 1 84 ? 7.421 10.198 -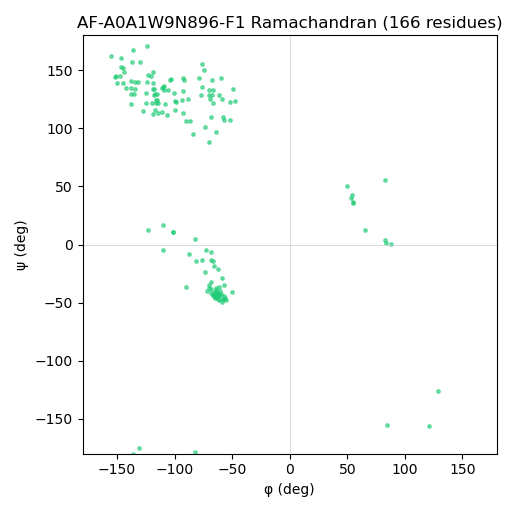2.095 1.00 97.31 84 PHE A N 1
ATOM 697 C CA . PHE A 1 84 ? 8.512 9.996 -3.033 1.00 97.31 84 PHE A CA 1
ATOM 698 C C . PHE A 1 84 ? 7.965 9.712 -4.428 1.00 97.31 84 PHE A C 1
ATOM 700 O O . PHE A 1 84 ? 6.910 9.090 -4.596 1.00 97.31 84 PHE A O 1
ATOM 707 N N . THR A 1 85 ? 8.692 10.201 -5.425 1.00 96.88 85 THR A N 1
ATOM 708 C CA . THR A 1 85 ? 8.387 10.017 -6.839 1.00 96.88 85 THR A CA 1
ATOM 709 C C . THR A 1 85 ? 9.310 8.965 -7.433 1.00 96.88 85 THR A C 1
ATOM 711 O O . THR A 1 85 ? 10.485 8.866 -7.086 1.00 96.88 85 THR A O 1
ATOM 714 N N . VAL A 1 86 ? 8.755 8.160 -8.328 1.00 95.25 86 VAL A N 1
ATOM 715 C CA . VAL A 1 86 ? 9.435 7.074 -9.036 1.00 95.25 86 VAL A CA 1
ATOM 716 C C . VAL A 1 86 ? 9.035 7.127 -10.512 1.00 95.25 86 VAL A C 1
ATOM 718 O O . VAL A 1 86 ? 8.283 8.015 -10.929 1.00 95.25 86 VAL A O 1
ATOM 721 N N . ASP A 1 87 ? 9.554 6.211 -11.328 1.00 91.12 87 ASP A N 1
ATOM 722 C CA . ASP A 1 87 ? 9.212 6.096 -12.752 1.00 91.12 87 ASP A CA 1
ATOM 723 C C . ASP A 1 87 ? 9.415 7.422 -13.521 1.00 91.12 87 ASP A C 1
ATOM 725 O O . ASP A 1 87 ? 8.560 7.849 -14.299 1.00 91.12 87 ASP A O 1
ATOM 729 N N . ASN A 1 88 ? 10.526 8.128 -13.264 1.00 90.25 88 ASN A N 1
ATOM 730 C CA . ASN A 1 88 ? 10.819 9.461 -13.821 1.00 90.25 88 ASN A CA 1
ATOM 731 C C . ASN A 1 88 ? 9.719 10.505 -13.544 1.00 90.25 88 ASN A C 1
ATOM 733 O O . ASN A 1 88 ? 9.412 11.346 -14.388 1.00 90.25 88 ASN A O 1
ATOM 737 N N . GLY A 1 89 ? 9.094 10.432 -12.366 1.00 90.69 89 GLY A N 1
ATOM 738 C CA . GLY A 1 89 ? 8.022 11.338 -11.952 1.00 90.69 89 GLY A CA 1
ATOM 739 C C . GLY A 1 89 ? 6.636 10.940 -12.458 1.00 90.69 89 GLY A C 1
ATOM 740 O O . GLY A 1 89 ? 5.665 11.627 -12.154 1.00 90.69 89 GLY A O 1
ATOM 741 N N . ARG A 1 90 ? 6.510 9.825 -13.190 1.00 93.69 90 ARG A N 1
ATOM 742 C CA . ARG A 1 90 ? 5.206 9.315 -13.641 1.00 93.69 90 ARG A CA 1
ATOM 743 C C . ARG A 1 90 ? 4.419 8.637 -12.534 1.00 93.69 90 ARG A C 1
ATOM 745 O O . ARG A 1 90 ? 3.234 8.387 -12.727 1.00 93.69 90 ARG A O 1
ATOM 752 N N . ARG A 1 91 ? 5.040 8.332 -11.395 1.00 96.94 91 ARG A N 1
ATOM 753 C CA . ARG A 1 91 ? 4.363 7.761 -10.233 1.00 96.94 91 ARG A CA 1
ATOM 754 C C . ARG A 1 91 ? 4.846 8.415 -8.951 1.00 96.94 91 ARG A C 1
ATOM 756 O O . ARG A 1 91 ? 6.028 8.685 -8.782 1.00 96.94 91 ARG A O 1
ATOM 763 N N . GLU A 1 92 ? 3.920 8.642 -8.037 1.00 98.00 92 GLU A N 1
ATOM 764 C CA . GLU A 1 92 ? 4.175 9.201 -6.719 1.00 98.00 92 GLU A CA 1
ATOM 765 C C . GLU A 1 92 ? 3.428 8.387 -5.667 1.00 98.00 92 GLU A C 1
ATOM 767 O O . GLU A 1 92 ? 2.232 8.110 -5.808 1.00 98.00 92 GLU A O 1
ATOM 772 N N . TYR A 1 93 ? 4.128 8.058 -4.586 1.00 98.38 93 TYR A N 1
ATOM 773 C CA . TYR A 1 93 ? 3.513 7.523 -3.382 1.00 98.38 93 TYR A CA 1
ATOM 774 C C . TYR A 1 93 ? 3.494 8.594 -2.303 1.00 98.38 93 TYR A C 1
ATOM 776 O O . TYR A 1 93 ? 4.506 9.234 -2.032 1.00 98.38 93 TYR A O 1
ATOM 784 N N . THR A 1 94 ? 2.348 8.758 -1.648 1.00 98.25 94 THR A N 1
ATOM 785 C CA . THR A 1 94 ? 2.202 9.620 -0.472 1.00 98.25 94 THR A CA 1
ATOM 786 C C . THR A 1 94 ? 1.618 8.812 0.676 1.00 98.25 94 THR A C 1
ATOM 788 O O . THR A 1 94 ? 0.507 8.288 0.571 1.00 98.25 94 THR A O 1
ATOM 791 N N . LEU A 1 95 ? 2.333 8.751 1.794 1.00 98.06 95 LEU A N 1
ATOM 792 C CA . LEU A 1 95 ? 1.908 8.107 3.030 1.00 98.06 95 LEU A CA 1
ATOM 793 C C . LEU A 1 95 ? 1.771 9.175 4.105 1.00 98.06 95 LEU A C 1
ATOM 795 O O . LEU A 1 95 ? 2.717 9.913 4.356 1.00 98.06 95 LEU A O 1
ATOM 799 N N . LYS A 1 96 ? 0.607 9.291 4.740 1.00 96.44 96 LYS A N 1
ATOM 800 C CA . LYS A 1 96 ? 0.397 10.302 5.784 1.00 96.44 96 LYS A CA 1
ATOM 801 C C . LYS A 1 96 ? -0.695 9.926 6.766 1.00 96.44 96 LYS A C 1
ATOM 803 O O . LYS A 1 96 ? -1.554 9.103 6.457 1.00 96.44 96 LYS A O 1
ATOM 808 N N . LEU A 1 97 ? -0.712 10.583 7.920 1.00 95.06 97 LEU A N 1
ATOM 809 C CA . LEU A 1 97 ? -1.898 10.587 8.772 1.00 95.06 97 LEU A CA 1
ATOM 810 C C . LEU A 1 97 ? -3.031 11.360 8.073 1.00 95.06 97 LEU A C 1
ATOM 812 O O . LEU A 1 97 ? -2.838 12.482 7.601 1.00 95.06 97 LEU A O 1
ATOM 816 N N . ALA A 1 98 ? -4.212 10.752 7.975 1.00 91.94 98 ALA A N 1
ATOM 817 C CA . ALA A 1 98 ? -5.383 11.385 7.380 1.00 91.94 98 ALA A CA 1
ATOM 818 C C . ALA A 1 98 ? -5.784 12.640 8.176 1.00 91.94 98 ALA A C 1
ATOM 820 O O . ALA A 1 98 ? -5.970 12.581 9.390 1.00 91.94 98 ALA A O 1
ATOM 821 N N . SER A 1 99 ? -5.948 13.767 7.480 1.00 81.69 99 SER A N 1
ATOM 822 C CA . SER A 1 99 ? -6.295 15.060 8.087 1.00 81.69 99 SER A CA 1
ATOM 823 C C . SER A 1 99 ? -7.788 15.230 8.379 1.00 81.69 99 SER A C 1
ATOM 825 O O . SER A 1 99 ? -8.172 16.157 9.086 1.00 81.69 99 SER A O 1
ATOM 827 N N . GLN A 1 100 ? -8.642 14.367 7.821 1.00 75.50 100 GLN A N 1
ATOM 828 C CA . GLN A 1 100 ? -10.094 14.425 7.979 1.00 75.50 100 GLN A CA 1
ATOM 829 C C . GLN A 1 100 ? -10.664 13.056 8.349 1.00 75.50 100 GLN A C 1
ATOM 831 O O . GLN A 1 100 ? -10.280 12.031 7.786 1.00 75.50 100 GLN A O 1
ATOM 836 N N . GLY A 1 101 ? -11.643 13.056 9.255 1.00 81.56 101 GLY A N 1
ATOM 837 C CA . GLY A 1 101 ? -12.326 11.848 9.712 1.00 81.56 101 GLY A CA 1
ATOM 838 C C . GLY A 1 101 ? -11.595 11.126 10.845 1.00 81.56 101 GLY A C 1
ATOM 839 O O . GLY A 1 101 ? -10.878 11.734 11.636 1.00 81.56 101 GLY A O 1
ATOM 840 N N . LYS A 1 102 ? -11.832 9.814 10.964 1.00 85.44 102 LYS A N 1
ATOM 841 C CA . LYS A 1 102 ? -11.179 8.983 11.985 1.00 85.44 102 LYS A CA 1
ATOM 842 C C . LYS A 1 102 ? -9.677 8.864 11.684 1.00 85.44 102 LYS A C 1
ATOM 844 O O . LYS A 1 102 ? -9.341 8.673 10.514 1.00 85.44 102 LYS A O 1
ATOM 849 N N . PRO A 1 103 ? -8.798 8.883 12.705 1.00 90.81 103 PRO A N 1
ATOM 850 C CA . PRO A 1 103 ? -7.366 8.688 12.511 1.00 90.81 103 PRO A CA 1
ATOM 851 C C . PRO A 1 103 ? -7.073 7.413 11.715 1.00 90.81 103 PRO A C 1
ATOM 853 O O . PRO A 1 103 ? -7.474 6.306 12.094 1.00 90.81 103 PRO A O 1
ATOM 856 N N . ALA A 1 104 ? -6.380 7.579 10.595 1.00 94.38 104 ALA A N 1
ATOM 857 C CA . ALA A 1 104 ? -6.011 6.498 9.699 1.00 94.38 104 ALA A CA 1
ATOM 858 C C . ALA A 1 104 ? -4.714 6.845 8.968 1.00 94.38 104 ALA A C 1
ATOM 860 O O . ALA A 1 104 ? -4.503 7.996 8.588 1.00 94.38 104 ALA A O 1
ATOM 861 N N . LEU A 1 105 ? -3.873 5.844 8.725 1.00 96.50 105 LEU A N 1
ATOM 862 C CA . LEU A 1 105 ? -2.835 5.940 7.710 1.00 96.50 105 LEU A CA 1
ATOM 863 C C . LEU A 1 105 ? -3.521 6.008 6.340 1.00 96.50 105 LEU A C 1
ATOM 865 O O . LEU A 1 105 ? -4.270 5.105 5.970 1.00 96.50 105 LEU A O 1
ATOM 869 N N . GLN A 1 106 ? -3.257 7.069 5.591 1.00 97.38 106 GLN A N 1
ATOM 870 C CA . GLN A 1 106 ? -3.634 7.209 4.195 1.00 97.38 106 GLN A CA 1
ATOM 871 C C . GLN A 1 106 ? -2.423 6.879 3.323 1.00 97.38 106 GLN A C 1
ATOM 873 O O . GLN A 1 106 ? -1.393 7.543 3.418 1.00 97.38 106 GLN A O 1
ATOM 878 N N . ILE A 1 107 ? -2.582 5.899 2.439 1.00 98.19 107 ILE A N 1
ATOM 879 C CA . ILE A 1 107 ? -1.622 5.546 1.394 1.00 98.19 107 ILE A CA 1
ATOM 880 C C . ILE A 1 107 ? -2.236 5.986 0.072 1.00 98.19 107 ILE A C 1
ATOM 882 O O . ILE A 1 107 ? -3.342 5.570 -0.266 1.00 98.19 107 ILE A O 1
ATOM 886 N N . THR A 1 108 ? -1.548 6.857 -0.650 1.00 98.12 108 THR A N 1
ATOM 887 C CA . THR A 1 108 ? -1.981 7.373 -1.948 1.00 98.12 108 THR A CA 1
ATOM 888 C C . THR A 1 108 ? -0.967 6.977 -2.999 1.00 98.12 108 THR A C 1
ATOM 890 O O . THR A 1 108 ? 0.227 7.163 -2.791 1.00 98.12 108 THR A O 1
ATOM 893 N N . GLU A 1 109 ? -1.459 6.486 -4.125 1.00 98.25 109 GLU A N 1
ATOM 894 C CA . GLU A 1 109 ? -0.687 6.320 -5.348 1.00 98.25 109 GLU A CA 1
ATOM 895 C C . GLU A 1 109 ? -1.265 7.266 -6.397 1.00 98.25 109 GLU A C 1
ATOM 897 O O . GLU A 1 109 ? -2.451 7.181 -6.723 1.00 98.25 109 GLU A O 1
ATOM 902 N N . SER A 1 110 ? -0.436 8.164 -6.915 1.00 97.62 110 SER A N 1
ATOM 903 C CA . SER A 1 110 ? -0.737 8.972 -8.095 1.00 97.62 110 SER A CA 1
ATOM 904 C C . SER A 1 110 ? 0.133 8.466 -9.237 1.00 97.62 110 SER A C 1
ATOM 906 O O . SER A 1 110 ? 1.327 8.260 -9.042 1.00 97.62 110 SER A O 1
ATOM 908 N N . ARG A 1 111 ? -0.431 8.256 -10.423 1.00 95.38 111 ARG A N 1
ATOM 909 C CA . ARG A 1 111 ? 0.331 7.818 -11.595 1.00 95.38 111 ARG A CA 1
ATOM 910 C C . ARG A 1 111 ? -0.197 8.430 -12.883 1.00 95.38 111 ARG A C 1
ATOM 912 O O . ARG A 1 111 ? -1.387 8.716 -12.986 1.00 95.38 111 ARG A O 1
ATOM 919 N N . GLN A 1 112 ? 0.682 8.596 -13.858 1.00 94.56 112 GLN A N 1
ATOM 920 C CA . GLN A 1 112 ? 0.358 9.057 -15.199 1.00 94.56 112 GLN A CA 1
ATOM 921 C C . GLN A 1 112 ? 0.760 7.989 -16.215 1.00 94.56 112 GLN A C 1
ATOM 923 O O . GLN A 1 112 ? 1.926 7.598 -16.288 1.00 94.56 112 GLN A O 1
ATOM 928 N N . ASP A 1 113 ? -0.209 7.533 -16.997 1.00 89.56 113 ASP A N 1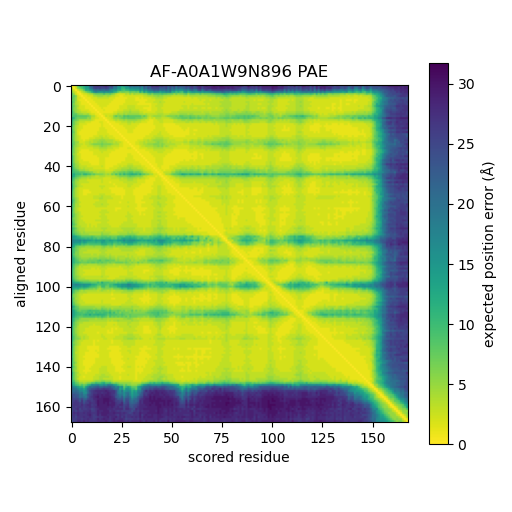
ATOM 929 C CA . ASP A 1 113 ? -0.016 6.599 -18.103 1.00 89.56 113 ASP A CA 1
ATOM 930 C C . ASP A 1 113 ? -0.719 7.114 -19.371 1.00 89.56 113 ASP A C 1
ATOM 932 O O . ASP A 1 113 ? -1.241 8.233 -19.397 1.00 89.56 113 ASP A O 1
ATOM 936 N N . ASP A 1 114 ? -0.715 6.313 -20.436 1.00 88.56 114 ASP A N 1
ATOM 937 C CA . ASP A 1 114 ? -1.312 6.678 -21.727 1.00 88.56 114 ASP A CA 1
ATOM 938 C C . ASP A 1 114 ? -2.833 6.908 -21.642 1.00 88.56 114 ASP A C 1
ATOM 940 O O . ASP A 1 114 ? -3.411 7.581 -22.495 1.00 88.56 114 ASP A O 1
ATOM 944 N N .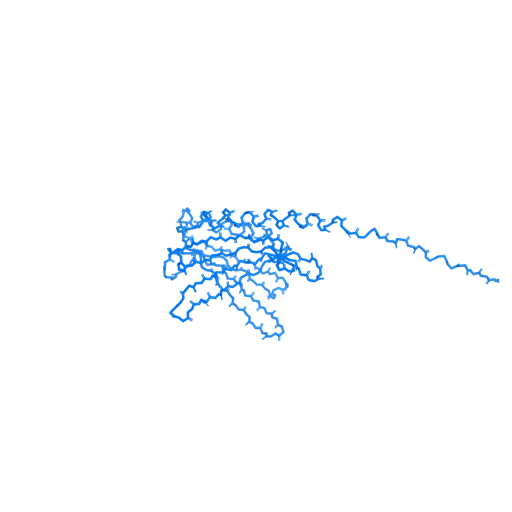 SER A 1 115 ? -3.492 6.370 -20.609 1.00 89.56 115 SER A N 1
ATOM 945 C CA . SER A 1 115 ? -4.924 6.560 -20.340 1.00 89.56 115 SER A CA 1
ATOM 946 C C . SER A 1 115 ? -5.208 7.807 -19.495 1.00 89.56 115 SER A C 1
ATOM 948 O O . SER A 1 115 ? -6.368 8.202 -19.354 1.00 89.56 115 SER A O 1
ATOM 950 N N . GLY A 1 116 ? -4.168 8.456 -18.966 1.00 92.56 116 GLY A N 1
ATOM 951 C CA . GLY A 1 116 ? -4.244 9.723 -18.252 1.00 92.56 116 GLY A CA 1
ATOM 952 C C . GLY A 1 116 ? -3.720 9.654 -16.820 1.00 92.56 116 GLY A C 1
ATOM 953 O O . GLY A 1 116 ? -2.872 8.839 -16.460 1.00 92.56 116 GLY A O 1
ATOM 954 N N . PHE A 1 117 ? -4.197 10.587 -15.994 1.00 95.06 117 PHE A N 1
ATOM 955 C CA . PHE A 1 117 ? -3.827 10.670 -14.585 1.00 95.06 117 PHE A CA 1
ATOM 956 C C . PHE A 1 117 ? -4.763 9.815 -13.729 1.00 95.06 117 PHE A C 1
ATOM 958 O O . PHE A 1 117 ? -5.981 10.009 -13.719 1.00 95.06 117 PHE A O 1
ATOM 965 N N . HIS A 1 118 ? -4.179 8.912 -12.952 1.00 95.56 118 HIS A N 1
ATOM 966 C CA . HIS A 1 118 ? -4.875 8.016 -12.044 1.00 95.56 118 HIS A CA 1
ATOM 967 C C . HIS A 1 118 ? -4.427 8.265 -10.609 1.00 95.56 118 HIS A C 1
ATOM 969 O O . HIS A 1 118 ? -3.242 8.436 -10.332 1.00 95.56 118 HIS A O 1
ATOM 975 N N . ARG A 1 119 ? -5.385 8.251 -9.680 1.00 96.50 119 ARG A N 1
ATOM 976 C CA . ARG A 1 119 ? -5.110 8.409 -8.254 1.00 96.50 119 ARG A CA 1
ATOM 977 C C . ARG A 1 119 ? -5.942 7.441 -7.437 1.00 96.50 119 ARG A C 1
ATOM 979 O O . ARG A 1 119 ? -7.168 7.505 -7.460 1.00 96.50 119 ARG A O 1
ATOM 986 N N . GLU A 1 120 ? -5.264 6.598 -6.678 1.00 97.00 120 GLU A N 1
ATOM 987 C CA . GLU A 1 120 ? -5.871 5.605 -5.800 1.00 97.00 120 GLU A CA 1
ATOM 988 C C . GLU A 1 120 ? -5.477 5.862 -4.348 1.00 97.00 120 GLU A C 1
ATOM 990 O O . GLU A 1 120 ? -4.400 6.385 -4.054 1.00 97.00 120 GLU A O 1
ATOM 995 N N . MET A 1 121 ? -6.382 5.531 -3.426 1.00 97.12 121 MET A N 1
ATOM 996 C CA . MET A 1 121 ? -6.172 5.735 -1.993 1.00 97.12 121 MET A CA 1
ATOM 997 C C . MET A 1 121 ? -6.662 4.541 -1.186 1.00 97.12 121 MET A C 1
ATOM 999 O O . MET A 1 121 ? -7.787 4.069 -1.376 1.00 97.12 121 MET A O 1
ATOM 1003 N N . VAL A 1 122 ? -5.834 4.128 -0.233 1.00 97.25 122 VAL A N 1
ATOM 1004 C CA . VAL A 1 122 ? -6.137 3.133 0.797 1.00 97.25 122 VAL A CA 1
ATOM 1005 C C . VAL A 1 122 ? -6.044 3.803 2.166 1.00 97.25 122 VAL A C 1
ATOM 1007 O O . VAL A 1 122 ? -5.088 4.524 2.452 1.00 97.25 122 VAL A O 1
ATOM 1010 N N . TYR A 1 123 ? -7.035 3.559 3.019 1.00 96.06 123 TYR A N 1
ATOM 1011 C CA . TYR A 1 123 ? -7.115 4.084 4.378 1.00 96.06 123 TYR A CA 1
ATOM 1012 C C . TYR A 1 123 ? -7.065 2.946 5.388 1.00 96.06 123 TYR A C 1
ATOM 1014 O O . TYR A 1 123 ? -7.942 2.081 5.401 1.00 96.06 123 TYR A O 1
ATOM 1022 N N . VAL A 1 124 ? -6.089 2.980 6.289 1.00 96.69 124 VAL A N 1
ATOM 1023 C CA . VAL A 1 124 ? -5.880 1.976 7.336 1.00 96.69 124 VAL A CA 1
ATOM 1024 C C . VAL A 1 124 ? -6.099 2.619 8.697 1.00 96.69 124 VAL A C 1
ATOM 1026 O O . VAL A 1 124 ? -5.335 3.489 9.107 1.00 96.69 124 VAL A O 1
ATOM 1029 N N . SER A 1 125 ? -7.150 2.217 9.409 1.00 94.88 125 SER A N 1
ATOM 1030 C CA . SER A 1 125 ? -7.448 2.765 10.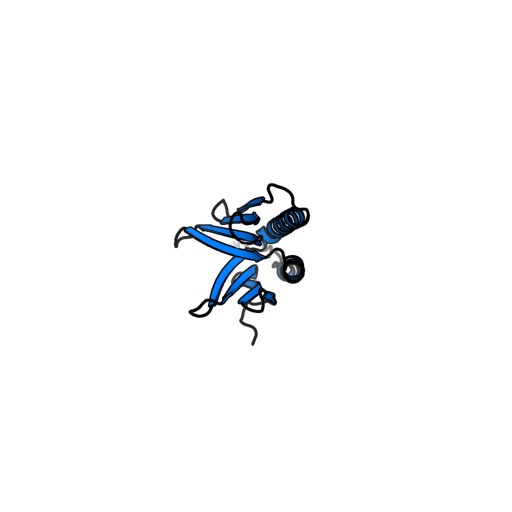738 1.00 94.88 125 SER A CA 1
ATOM 1031 C C . SER A 1 125 ? -6.304 2.520 11.721 1.00 94.88 125 SER A C 1
ATOM 1033 O O . SER A 1 125 ? -5.714 1.440 11.732 1.00 94.88 125 SER A O 1
ATOM 1035 N N . THR A 1 126 ? -6.044 3.486 12.607 1.00 93.75 126 THR A N 1
ATOM 1036 C CA . THR A 1 126 ? -4.955 3.379 13.597 1.00 93.75 126 THR A CA 1
ATOM 1037 C C . THR A 1 126 ? -5.065 2.143 14.490 1.00 93.75 126 THR A C 1
ATOM 1039 O O . THR A 1 126 ? -4.056 1.520 14.798 1.00 93.75 126 THR A O 1
ATOM 1042 N N . GLY A 1 127 ? -6.289 1.728 14.836 1.00 93.94 127 GLY A N 1
ATOM 1043 C CA . GLY A 1 127 ? -6.545 0.549 15.671 1.00 93.94 127 GLY A CA 1
ATOM 1044 C C . GLY A 1 127 ? -6.205 -0.805 15.035 1.00 93.94 127 GLY A C 1
ATOM 1045 O O . GLY A 1 127 ? -6.294 -1.819 15.716 1.00 93.94 127 GLY A O 1
ATOM 1046 N N . VAL A 1 128 ? -5.840 -0.850 13.748 1.00 96.19 128 VAL A N 1
ATOM 1047 C CA . VAL A 1 128 ? -5.432 -2.091 13.063 1.00 96.19 128 VAL A CA 1
ATOM 1048 C C . VAL A 1 128 ? -4.037 -2.004 12.437 1.00 96.19 128 VAL A C 1
ATOM 1050 O O . VAL A 1 128 ? -3.672 -2.882 11.656 1.00 96.19 128 VAL A O 1
ATOM 1053 N N . LEU A 1 129 ? -3.246 -0.974 12.768 1.00 95.94 129 LEU A N 1
ATOM 1054 C CA . LEU A 1 129 ? -1.915 -0.773 12.180 1.00 95.94 129 LEU A CA 1
ATOM 1055 C C . LEU A 1 129 ? -0.952 -1.926 12.474 1.00 95.94 129 LEU A C 1
ATOM 1057 O O . LEU A 1 129 ? -0.201 -2.312 11.584 1.00 95.94 129 LEU A O 1
ATOM 1061 N N . ASP A 1 130 ? -1.016 -2.530 13.660 1.00 96.06 130 ASP A N 1
ATOM 1062 C CA . ASP A 1 130 ? -0.122 -3.639 14.021 1.00 96.06 130 ASP A CA 1
ATOM 1063 C C . ASP A 1 130 ? -0.397 -4.882 13.167 1.00 96.06 130 ASP A C 1
ATOM 1065 O O . ASP A 1 130 ? 0.520 -5.503 12.625 1.00 96.06 130 ASP A O 1
ATOM 1069 N N . ILE A 1 131 ? -1.680 -5.210 12.972 1.00 97.38 131 ILE A N 1
ATOM 1070 C CA . ILE A 1 131 ? -2.101 -6.320 12.108 1.00 97.38 131 ILE A CA 1
ATOM 1071 C C . ILE A 1 131 ? -1.727 -6.009 10.659 1.00 97.38 131 ILE A C 1
ATOM 1073 O O . ILE A 1 131 ? -1.187 -6.871 9.964 1.00 97.38 131 ILE A O 1
ATOM 1077 N N . PHE A 1 132 ? -1.988 -4.779 10.210 1.00 97.88 132 PHE A N 1
ATOM 1078 C CA . PHE A 1 132 ? -1.612 -4.322 8.879 1.00 97.88 132 PHE A CA 1
ATOM 1079 C C . PHE A 1 132 ? -0.108 -4.502 8.643 1.00 97.88 132 PHE A C 1
ATOM 1081 O O . PHE A 1 132 ? 0.276 -5.107 7.643 1.00 97.88 132 PHE A O 1
ATOM 1088 N N . MET A 1 133 ? 0.736 -4.076 9.586 1.00 97.69 133 MET A N 1
ATOM 1089 C CA . MET A 1 133 ? 2.189 -4.195 9.469 1.00 97.69 133 MET A CA 1
ATOM 1090 C C . MET A 1 133 ? 2.686 -5.629 9.525 1.00 97.69 133 MET A C 1
ATOM 1092 O O . MET A 1 133 ? 3.570 -5.985 8.751 1.00 97.69 133 MET A O 1
ATOM 1096 N N . ALA A 1 134 ? 2.102 -6.482 10.364 1.00 97.88 134 ALA A N 1
ATOM 1097 C CA . ALA A 1 134 ? 2.449 -7.900 10.377 1.00 97.88 134 ALA A CA 1
ATOM 1098 C C . ALA A 1 134 ? 2.184 -8.560 9.010 1.00 97.88 134 ALA A C 1
ATOM 1100 O O . ALA A 1 134 ? 3.011 -9.320 8.501 1.00 97.88 134 ALA A O 1
ATOM 1101 N N . ARG A 1 135 ? 1.048 -8.238 8.376 1.00 98.12 135 ARG A N 1
ATOM 1102 C CA . ARG A 1 135 ? 0.692 -8.761 7.047 1.00 98.12 135 ARG A CA 1
ATOM 1103 C C . ARG A 1 135 ? 1.536 -8.154 5.931 1.00 98.12 135 ARG A C 1
ATOM 1105 O O . ARG A 1 135 ? 1.981 -8.896 5.058 1.00 98.12 135 ARG A O 1
ATOM 1112 N N . PHE A 1 136 ? 1.811 -6.854 6.000 1.00 98.25 136 PHE A N 1
ATOM 1113 C CA . PHE A 1 136 ? 2.721 -6.173 5.085 1.00 98.25 136 PHE A CA 1
ATOM 1114 C C . PHE A 1 136 ? 4.124 -6.791 5.127 1.00 98.25 136 PHE A C 1
ATOM 1116 O O . PHE A 1 136 ? 4.641 -7.175 4.084 1.00 98.25 136 PHE A O 1
ATOM 1123 N N . LYS A 1 137 ? 4.701 -6.992 6.320 1.00 97.81 137 LYS A N 1
ATOM 1124 C CA . LYS A 1 137 ? 6.022 -7.625 6.493 1.00 97.81 137 LYS A CA 1
ATOM 1125 C C . LYS A 1 137 ? 6.059 -9.052 5.958 1.00 97.81 137 LYS A C 1
ATOM 1127 O O . LYS A 1 137 ? 7.024 -9.429 5.304 1.00 97.81 137 LYS A O 1
ATOM 1132 N N . SER A 1 138 ? 4.997 -9.829 6.177 1.00 97.88 138 SER A N 1
ATOM 1133 C CA . SER A 1 138 ? 4.883 -11.173 5.600 1.00 97.88 138 SER A CA 1
ATOM 1134 C C . SER A 1 138 ? 4.883 -11.144 4.068 1.00 97.88 138 SER A C 1
ATOM 1136 O O . SER A 1 138 ? 5.562 -11.963 3.454 1.00 97.88 138 SER A O 1
ATOM 1138 N N . ALA A 1 139 ? 4.151 -10.210 3.453 1.00 97.75 139 ALA A N 1
ATOM 1139 C CA . ALA A 1 139 ? 4.120 -10.061 2.001 1.00 97.75 139 ALA A CA 1
ATOM 1140 C C . ALA A 1 139 ? 5.462 -9.556 1.445 1.00 97.75 139 ALA A C 1
ATOM 1142 O O . ALA A 1 139 ? 5.943 -10.084 0.449 1.00 97.75 139 ALA A O 1
ATOM 1143 N N . LEU A 1 140 ? 6.092 -8.587 2.114 1.00 97.31 140 LEU A N 1
ATOM 1144 C CA . LEU A 1 140 ? 7.396 -8.043 1.736 1.00 97.31 140 LEU A CA 1
ATOM 1145 C C . LEU A 1 140 ? 8.500 -9.102 1.826 1.00 97.31 140 LEU A C 1
ATOM 1147 O O . LEU A 1 140 ? 9.283 -9.249 0.894 1.00 97.31 140 LEU A O 1
ATOM 1151 N N . SER A 1 141 ? 8.526 -9.889 2.906 1.00 96.88 141 SER A N 1
ATOM 1152 C CA . SER A 1 141 ? 9.462 -11.010 3.046 1.00 96.88 141 SER A CA 1
ATOM 1153 C C . SER A 1 141 ? 9.311 -11.999 1.895 1.00 96.88 141 SER A C 1
ATOM 1155 O O . SER A 1 141 ? 10.312 -12.424 1.328 1.00 96.88 141 SER A O 1
ATOM 1157 N N . TYR A 1 142 ? 8.072 -12.340 1.530 1.00 96.38 142 TYR A N 1
ATOM 1158 C CA . TYR A 1 142 ? 7.816 -13.240 0.411 1.00 96.38 142 TYR A CA 1
ATOM 1159 C C . TYR A 1 142 ? 8.277 -12.632 -0.922 1.00 96.38 142 TYR A C 1
ATOM 1161 O O . TYR A 1 142 ? 8.936 -13.310 -1.707 1.00 96.38 142 TYR A O 1
ATOM 1169 N N . ALA A 1 143 ? 7.965 -11.355 -1.170 1.00 95.81 143 ALA A N 1
ATOM 1170 C CA . ALA A 1 143 ? 8.394 -10.645 -2.373 1.00 95.81 143 ALA A CA 1
ATOM 1171 C C . ALA A 1 143 ? 9.923 -10.635 -2.503 1.00 95.81 143 ALA A C 1
ATOM 1173 O O . ALA A 1 143 ? 10.442 -11.004 -3.550 1.00 95.81 143 ALA A O 1
ATOM 1174 N N . ASN A 1 144 ? 10.646 -10.319 -1.426 1.00 95.00 144 ASN A N 1
ATOM 1175 C CA . ASN A 1 144 ? 12.108 -10.289 -1.426 1.00 95.00 144 ASN A CA 1
ATOM 1176 C C . ASN A 1 144 ? 12.719 -11.671 -1.691 1.00 95.00 144 ASN A C 1
ATOM 1178 O O . ASN A 1 144 ? 13.653 -11.783 -2.484 1.00 95.00 144 ASN A O 1
ATOM 1182 N N . THR A 1 145 ? 12.168 -12.733 -1.096 1.00 94.75 145 THR A N 1
ATOM 1183 C CA . THR A 1 145 ? 12.589 -14.109 -1.403 1.00 94.75 145 THR A CA 1
ATOM 1184 C C . THR A 1 145 ? 12.328 -14.464 -2.868 1.00 94.75 145 THR A C 1
ATOM 1186 O O . THR A 1 145 ? 13.190 -15.042 -3.525 1.00 94.75 145 THR A O 1
ATOM 1189 N N . ALA A 1 146 ? 11.166 -14.095 -3.410 1.00 92.25 146 ALA A N 1
ATOM 1190 C CA . ALA A 1 146 ? 10.835 -14.353 -4.807 1.00 92.25 146 ALA A CA 1
ATOM 1191 C C . ALA A 1 146 ? 11.764 -13.587 -5.772 1.00 92.25 146 ALA A C 1
ATOM 1193 O O . ALA A 1 146 ? 12.246 -14.178 -6.736 1.00 92.25 146 ALA A O 1
ATOM 1194 N N . ILE A 1 147 ? 12.099 -12.326 -5.473 1.00 92.50 147 ILE A N 1
ATOM 1195 C CA . ILE A 1 147 ? 13.052 -11.514 -6.252 1.00 92.50 147 ILE A CA 1
ATOM 1196 C C . ILE A 1 147 ? 14.445 -12.157 -6.247 1.00 92.50 147 ILE A C 1
ATOM 1198 O O . ILE A 1 147 ? 15.087 -12.256 -7.291 1.00 92.50 147 ILE A O 1
ATOM 1202 N N . GLN A 1 148 ? 14.915 -12.629 -5.090 1.00 90.00 148 GLN A N 1
ATOM 1203 C CA . GLN A 1 148 ? 16.213 -13.304 -4.976 1.00 90.00 148 GLN A CA 1
ATOM 1204 C C . GLN A 1 148 ? 16.259 -14.610 -5.778 1.00 90.00 148 GLN A C 1
ATOM 1206 O O . GLN A 1 148 ? 17.240 -14.862 -6.473 1.00 90.00 148 GLN A O 1
ATOM 1211 N N . ASN A 1 149 ? 15.187 -15.404 -5.736 1.00 85.56 149 ASN A N 1
ATOM 1212 C CA . ASN A 1 149 ? 15.099 -16.658 -6.484 1.00 85.56 149 ASN A CA 1
ATOM 1213 C C . ASN A 1 149 ? 14.970 -16.432 -8.002 1.00 85.56 149 ASN A C 1
ATOM 1215 O O . ASN A 1 149 ? 15.534 -17.198 -8.778 1.00 85.56 149 ASN A O 1
ATOM 1219 N N . GLY A 1 150 ? 14.270 -15.375 -8.433 1.00 72.75 150 GLY A N 1
ATOM 1220 C CA . GLY A 1 150 ? 14.138 -15.002 -9.847 1.00 72.75 150 GLY A CA 1
ATOM 1221 C C . GLY A 1 150 ? 15.445 -14.501 -10.471 1.00 72.75 150 GLY A C 1
ATOM 1222 O O . GLY A 1 150 ? 15.730 -14.796 -11.628 1.00 72.75 150 GLY A O 1
ATOM 1223 N N . ARG A 1 151 ? 16.305 -13.832 -9.687 1.00 58.72 151 ARG A N 1
ATOM 1224 C CA . ARG A 1 151 ? 17.655 -13.417 -10.123 1.00 58.72 151 ARG A CA 1
ATOM 1225 C C . ARG A 1 151 ? 18.610 -14.590 -10.388 1.00 58.72 151 ARG A C 1
ATOM 1227 O O . ARG A 1 151 ? 19.637 -14.388 -11.026 1.00 58.72 151 ARG A O 1
ATOM 1234 N N . GLY A 1 152 ? 18.274 -15.804 -9.943 1.00 47.78 152 GLY A N 1
ATOM 1235 C CA . GLY A 1 152 ? 19.037 -17.027 -10.221 1.00 47.78 152 GLY A CA 1
ATOM 1236 C C . GLY A 1 152 ? 18.931 -17.545 -11.663 1.00 47.78 152 GLY A C 1
ATOM 1237 O O . GLY A 1 152 ? 19.612 -18.510 -11.994 1.00 47.78 152 GLY A O 1
ATOM 1238 N N . TYR A 1 153 ? 18.107 -16.916 -12.510 1.00 41.16 153 TYR A N 1
ATOM 1239 C CA . TYR A 1 153 ? 17.925 -17.265 -13.926 1.00 41.16 153 TYR A CA 1
ATOM 1240 C C . TYR A 1 153 ? 18.504 -16.227 -14.897 1.00 41.16 153 TYR A C 1
ATOM 1242 O O . TYR A 1 153 ? 18.149 -16.245 -16.073 1.00 41.16 153 TYR A O 1
ATOM 1250 N N . ALA A 1 154 ? 19.378 -15.320 -14.442 1.00 42.75 154 ALA A N 1
ATOM 1251 C CA . ALA A 1 154 ? 20.150 -14.501 -15.372 1.00 42.75 154 ALA A CA 1
ATOM 1252 C C . ALA A 1 154 ? 20.957 -15.444 -16.281 1.00 42.75 154 ALA A C 1
ATOM 1254 O O . ALA A 1 154 ? 21.854 -16.145 -15.809 1.00 42.75 154 ALA A O 1
ATOM 1255 N N . GLU A 1 155 ? 20.564 -15.519 -17.555 1.00 41.16 155 GLU A N 1
ATOM 1256 C CA . GLU A 1 155 ? 21.246 -16.310 -18.574 1.00 41.16 155 GLU A CA 1
ATOM 1257 C C . GLU A 1 155 ? 22.748 -15.990 -18.526 1.00 41.16 155 GLU A C 1
ATOM 1259 O O . GLU A 1 155 ? 23.113 -14.813 -18.435 1.00 41.16 155 GLU A O 1
ATOM 1264 N N . PRO A 1 156 ? 23.643 -16.995 -18.548 1.00 39.84 156 PRO A N 1
ATOM 1265 C CA . PRO A 1 156 ? 25.056 -16.711 -18.715 1.00 39.84 156 PRO A CA 1
ATOM 1266 C C . PRO A 1 156 ? 25.206 -15.972 -20.041 1.00 39.84 156 PRO A C 1
ATOM 1268 O O . PRO A 1 156 ? 24.749 -16.473 -21.068 1.00 39.84 156 PRO A O 1
ATOM 1271 N N . GLU A 1 157 ? 25.822 -14.788 -20.015 1.00 45.47 157 GLU A N 1
ATOM 1272 C CA . GLU A 1 157 ? 26.152 -14.059 -21.233 1.00 45.47 157 GLU A CA 1
ATOM 1273 C C . GLU A 1 157 ? 26.911 -15.004 -22.166 1.00 45.47 157 GLU A C 1
ATOM 1275 O O . GLU A 1 157 ? 28.066 -15.371 -21.918 1.00 45.47 157 GLU A O 1
ATOM 1280 N N . THR A 1 158 ? 26.241 -15.451 -23.228 1.00 43.69 158 THR A N 1
ATOM 1281 C CA . THR A 1 158 ? 26.871 -16.225 -24.287 1.00 43.69 158 THR A CA 1
ATOM 1282 C C . THR A 1 158 ? 27.787 -15.276 -25.039 1.00 43.69 158 THR A C 1
ATOM 1284 O O . THR A 1 158 ? 27.407 -14.625 -26.009 1.00 43.69 158 THR A O 1
ATOM 1287 N N . SER A 1 159 ? 29.013 -15.184 -24.546 1.00 45.38 159 SER A N 1
ATOM 1288 C CA . SER A 1 159 ? 30.164 -14.713 -25.289 1.00 45.38 159 SER A CA 1
ATOM 1289 C C . SER A 1 159 ? 30.427 -15.694 -26.431 1.00 45.38 159 SER A C 1
ATOM 1291 O O . SER A 1 159 ? 31.061 -16.730 -26.260 1.00 45.38 159 SER A O 1
ATOM 1293 N N . THR A 1 160 ? 29.932 -15.376 -27.623 1.00 46.38 160 THR A N 1
ATOM 1294 C CA . THR A 1 160 ? 30.465 -15.951 -28.861 1.00 46.38 160 THR A CA 1
ATOM 1295 C C . THR A 1 160 ? 31.268 -14.870 -29.575 1.00 46.38 160 THR A C 1
ATOM 1297 O O . THR A 1 160 ? 30.671 -13.907 -30.065 1.00 46.38 160 THR A O 1
ATOM 1300 N N . PRO A 1 161 ? 32.604 -14.983 -29.662 1.00 46.12 161 PRO A N 1
ATOM 1301 C CA . PRO A 1 161 ? 33.355 -14.214 -30.635 1.00 46.12 161 PRO A CA 1
ATOM 1302 C C . PRO A 1 161 ? 33.007 -14.761 -32.021 1.00 46.12 161 PRO A C 1
ATOM 1304 O O . PRO A 1 161 ? 33.138 -15.958 -32.273 1.00 46.12 161 PRO A O 1
ATOM 1307 N N . TYR A 1 162 ? 32.567 -13.884 -32.920 1.00 41.28 162 TYR A N 1
ATOM 1308 C CA . TYR A 1 162 ? 32.570 -14.167 -34.350 1.00 41.28 162 TYR A CA 1
ATOM 1309 C C . TYR A 1 162 ? 34.011 -14.497 -34.769 1.00 41.28 162 TYR A C 1
ATOM 1311 O O . TYR A 1 162 ? 34.855 -13.603 -34.821 1.00 41.28 162 TYR A O 1
ATOM 1319 N N . GLN A 1 163 ? 34.302 -15.765 -35.060 1.00 44.41 163 GLN A N 1
ATOM 1320 C CA . GLN A 1 163 ? 35.404 -16.117 -35.949 1.00 44.41 163 GLN A CA 1
ATOM 1321 C C . GLN A 1 163 ? 34.848 -16.077 -37.368 1.00 44.41 163 GLN A C 1
ATOM 1323 O O . GLN A 1 163 ? 34.043 -16.914 -37.766 1.00 44.41 163 GLN A O 1
ATOM 1328 N N . THR A 1 164 ? 35.222 -15.039 -38.106 1.00 48.41 164 THR A N 1
ATOM 1329 C CA . THR A 1 164 ? 35.151 -15.047 -39.562 1.00 48.41 164 THR A CA 1
ATOM 1330 C C . THR A 1 164 ? 36.271 -15.949 -40.061 1.00 48.41 164 THR A C 1
ATOM 1332 O O . THR A 1 164 ? 37.428 -15.529 -40.078 1.00 48.41 164 THR A O 1
ATOM 1335 N N . ASP A 1 165 ? 35.928 -17.177 -40.435 1.00 45.19 165 ASP A N 1
ATOM 1336 C CA . ASP A 1 165 ? 36.755 -17.966 -41.339 1.00 45.19 165 ASP A CA 1
ATOM 1337 C C . ASP A 1 165 ? 36.685 -17.296 -42.717 1.00 45.19 165 ASP A C 1
ATOM 1339 O O . ASP A 1 165 ? 35.634 -17.240 -43.358 1.00 45.19 165 ASP A O 1
ATOM 1343 N N . SER A 1 166 ? 37.794 -16.685 -43.120 1.00 54.25 166 SER A N 1
ATOM 1344 C CA . SER A 1 166 ? 38.043 -16.271 -44.496 1.00 54.25 166 SER A CA 1
ATOM 1345 C C . SER A 1 166 ? 38.737 -17.424 -45.216 1.00 54.25 166 SER A C 1
ATOM 1347 O O . SER A 1 166 ? 39.915 -17.680 -44.961 1.00 54.25 166 SER A O 1
ATOM 1349 N N . ASP A 1 167 ? 37.981 -18.099 -46.078 1.00 53.50 167 ASP A N 1
ATOM 1350 C CA . ASP A 1 167 ? 38.499 -18.892 -47.192 1.00 53.50 167 ASP A CA 1
ATOM 1351 C C . ASP A 1 167 ? 38.994 -17.960 -48.325 1.00 53.50 167 ASP A C 1
ATOM 1353 O O . ASP A 1 167 ? 38.432 -16.878 -48.522 1.00 53.50 167 ASP A O 1
ATOM 1357 N N . ASP A 1 168 ? 39.998 -18.463 -49.060 1.00 49.16 168 ASP A N 1
ATOM 1358 C CA . ASP A 1 168 ? 40.756 -17.941 -50.227 1.00 49.16 168 ASP A CA 1
ATOM 1359 C C . ASP A 1 168 ? 41.935 -16.968 -49.996 1.00 49.16 168 ASP A C 1
ATOM 1361 O O . ASP A 1 168 ? 41.740 -15.755 -49.744 1.00 49.16 168 ASP A O 1
#

Solvent-accessible surface area (backbone atoms only — not comparable to full-atom values): 9751 Å² total; per-residue (Å²): 134,82,59,90,47,58,78,45,76,50,72,51,72,37,80,94,66,43,28,34,40,37,40,33,27,31,41,50,98,82,71,50,46,31,41,36,46,33,37,39,34,62,50,100,92,47,74,52,75,32,60,43,78,41,48,61,96,47,42,65,64,50,52,55,45,52,52,53,33,50,52,32,55,75,71,67,50,90,85,32,63,42,72,54,68,41,81,93,67,34,26,36,42,37,38,29,62,43,91,67,83,74,64,18,45,32,42,35,36,39,37,56,56,100,92,41,82,47,76,35,60,38,78,44,49,61,95,48,45,69,62,51,48,55,50,49,50,54,42,49,52,51,45,53,52,50,53,58,59,58,61,73,65,67,72,76,81,81,82,72,82,84,76,80,83,79,82,136

Nearest PDB structures (foldseek):
  2gia-assembly1_G  TM=4.833E-01  e=8.499E-04  Trypanosoma brucei brucei TREU927
  2gje-assembly1_A  TM=4.744E-01  e=1.666E-03  Trypanosom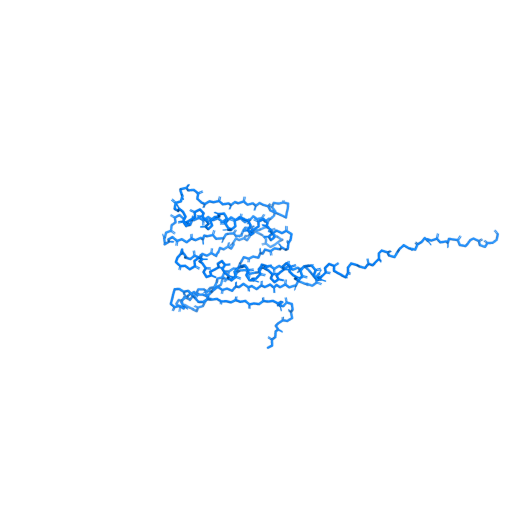a brucei brucei TREU927
  8ow1-assembly1_P  TM=2.274E-01  e=2.908E-02  Saccharomyces cerevisiae
  2mu4-assembly1_A  TM=2.772E-01  e=3.241E-01  Francisella tularensis subsp. tularensis SCHU S4
  2h36-assembly1_X  TM=4.231E-01  e=1.393E+00  Sulfolobus islandicus filamentous virus

Radius of gyration: 20.36 Å; Cα contacts (8 Å, |Δi|>4): 270; chains: 1; bounding box: 66×39×69 Å

Secondary structure (DSSP, 8-state):
-PPTTEEEEEEEEEGGGTEEEEEEEEE-TTS-EEEEEEEEEEETTEEEEEEEEEEGGGHHHHHHHHHHHHHHHHTT-S--EEEEEEGGGTEEEEEEE-SSSS-EEEEEEEEEETTEEEEEEEEEEGGGHHHHHHHHHHHHHHHHHHHHHHGGG---------------

Foldseek 3Di:
DDDPFWQDKDKDAPPVNQKMWMWTWGADPVRWIKIKIKIWGQDPVGIDIFIDIGTPVCLVVVLVLLVQLLVCVVVVHDDRKDKDADPVNQKMWIWHFDPDDATWTKIKIWGQDPVGIDITIDTGHNVCVVVVVVNSVVSSVSRVVSVVVSVVPPPDPPDDDDDPDDDD